Protein AF-A0A7G5N1F8-F1 (afdb_monomer)

Radius of gyration: 11.41 Å; Cα contacts (8 Å, |Δi|>4): 106; chains: 1; bounding box: 22×28×31 Å

Mean predicted aligned error: 2.94 Å

Structure (mmCIF, N/CA/C/O backbone):
data_AF-A0A7G5N1F8-F1
#
_entry.id   AF-A0A7G5N1F8-F1
#
loop_
_atom_site.group_PDB
_atom_site.id
_atom_site.type_symbol
_atom_site.label_atom_id
_atom_site.label_alt_id
_atom_site.label_comp_id
_atom_site.label_asym_id
_atom_site.label_entity_id
_atom_site.label_seq_id
_atom_site.pdbx_PDB_ins_code
_atom_site.Cartn_x
_atom_site.Cartn_y
_atom_site.Cartn_z
_atom_site.occupancy
_atom_site.B_iso_or_equiv
_atom_site.auth_seq_id
_atom_site.auth_comp_id
_atom_site.auth_asym_id
_atom_site.auth_atom_id
_atom_site.pdbx_PDB_model_num
ATOM 1 N N . MET A 1 1 ? -9.152 5.652 10.888 1.00 93.31 1 MET A N 1
ATOM 2 C CA . MET A 1 1 ? -8.971 5.896 9.436 1.00 93.31 1 MET A CA 1
ATOM 3 C C . MET A 1 1 ? -7.624 5.319 9.073 1.00 93.31 1 MET A C 1
ATOM 5 O O . MET A 1 1 ? -6.741 5.339 9.921 1.00 93.31 1 MET A O 1
ATOM 9 N N . TRP A 1 2 ? -7.438 4.865 7.846 1.00 95.31 2 TRP A N 1
ATOM 10 C CA . TRP A 1 2 ? -6.124 4.450 7.370 1.00 95.31 2 TRP A CA 1
ATOM 11 C C . TRP A 1 2 ? -5.852 4.989 5.970 1.00 95.31 2 TRP A C 1
ATOM 13 O O . TRP A 1 2 ? -6.776 5.368 5.239 1.00 95.31 2 TRP A O 1
ATOM 23 N N . LYS A 1 3 ? -4.569 5.058 5.621 1.00 97.00 3 LYS A N 1
ATOM 24 C CA . LYS A 1 3 ? -4.086 5.427 4.292 1.00 97.00 3 LYS A CA 1
ATOM 25 C C . LYS A 1 3 ? -2.990 4.472 3.838 1.00 97.00 3 LYS A C 1
ATOM 27 O O . LYS A 1 3 ? -2.241 3.973 4.669 1.00 97.00 3 LYS A O 1
ATOM 32 N N . ILE A 1 4 ? -2.890 4.262 2.532 1.00 97.19 4 ILE A N 1
ATOM 33 C CA . ILE A 1 4 ? -1.776 3.555 1.897 1.00 97.19 4 ILE A CA 1
ATOM 34 C C . ILE A 1 4 ? -1.177 4.490 0.859 1.00 97.19 4 ILE A C 1
ATOM 36 O O . ILE A 1 4 ? -1.902 5.001 0.005 1.00 97.19 4 ILE A O 1
ATOM 40 N N . PHE A 1 5 ? 0.124 4.719 0.943 1.00 97.62 5 PHE A N 1
ATOM 41 C CA . PHE A 1 5 ? 0.877 5.573 0.038 1.00 97.62 5 PHE A CA 1
ATOM 42 C C . PHE A 1 5 ? 1.748 4.698 -0.852 1.00 97.62 5 PHE A C 1
ATOM 44 O O . PHE A 1 5 ? 2.757 4.180 -0.387 1.00 97.62 5 PHE A O 1
ATOM 51 N N . PHE A 1 6 ? 1.372 4.549 -2.116 1.00 97.62 6 PHE A N 1
ATOM 52 C CA . PHE A 1 6 ? 2.176 3.872 -3.128 1.00 97.62 6 PHE A CA 1
ATOM 53 C C . PHE A 1 6 ? 3.048 4.892 -3.855 1.00 97.62 6 PHE A C 1
ATOM 55 O O . PHE A 1 6 ? 2.551 5.936 -4.290 1.00 97.62 6 PHE A O 1
ATOM 62 N N . THR A 1 7 ? 4.328 4.573 -4.014 1.00 97.38 7 THR A N 1
ATOM 63 C CA . THR A 1 7 ? 5.279 5.323 -4.838 1.00 97.38 7 THR A CA 1
ATOM 64 C C . THR A 1 7 ? 5.799 4.401 -5.932 1.00 97.38 7 THR A C 1
ATOM 66 O O . THR A 1 7 ? 6.280 3.306 -5.644 1.00 97.38 7 THR A O 1
ATOM 69 N N . TYR A 1 8 ? 5.693 4.828 -7.186 1.00 96.38 8 TYR A N 1
ATOM 70 C CA . TYR A 1 8 ? 6.175 4.081 -8.347 1.00 96.38 8 TYR A CA 1
ATOM 71 C C . TYR A 1 8 ? 7.551 4.591 -8.796 1.00 96.38 8 TYR A C 1
ATOM 73 O O . TYR A 1 8 ? 7.999 5.667 -8.391 1.00 96.38 8 TYR A O 1
ATOM 81 N N . SER A 1 9 ? 8.237 3.817 -9.638 1.00 94.50 9 SER A N 1
ATOM 82 C CA . SER A 1 9 ? 9.599 4.128 -10.104 1.00 94.50 9 SER A CA 1
ATOM 83 C C . SER A 1 9 ? 9.693 5.431 -10.904 1.00 94.50 9 SER A C 1
ATOM 85 O O . SER A 1 9 ? 10.724 6.098 -10.885 1.00 94.50 9 SER A O 1
ATOM 87 N N . ASP A 1 10 ? 8.605 5.834 -11.560 1.00 95.25 10 ASP A N 1
ATOM 88 C CA . ASP A 1 10 ? 8.468 7.114 -12.268 1.00 95.25 10 ASP A CA 1
ATOM 89 C C . ASP A 1 10 ? 8.192 8.303 -11.323 1.00 95.25 10 ASP A C 1
ATOM 91 O O . ASP A 1 10 ? 7.918 9.413 -11.776 1.00 95.25 10 ASP A O 1
ATOM 95 N N . LYS A 1 11 ? 8.271 8.084 -10.002 1.00 92.25 11 LYS A N 1
ATOM 96 C CA . LYS A 1 11 ? 7.928 9.032 -8.928 1.00 92.25 11 LYS A CA 1
ATOM 97 C C . LYS A 1 11 ? 6.444 9.394 -8.861 1.00 92.25 11 LYS A C 1
ATOM 99 O O . LYS A 1 11 ? 6.079 10.237 -8.031 1.00 92.25 11 LYS A O 1
ATOM 104 N N . SER A 1 12 ? 5.584 8.768 -9.667 1.00 95.25 12 SER A N 1
ATOM 105 C CA . SER A 1 12 ? 4.141 8.913 -9.511 1.00 95.25 12 SER A CA 1
ATOM 106 C C . SER A 1 12 ? 3.701 8.324 -8.168 1.00 95.25 12 SER A C 1
ATOM 108 O O . SER A 1 12 ? 4.349 7.444 -7.587 1.00 95.25 12 SER A O 1
ATOM 110 N N . LYS A 1 13 ? 2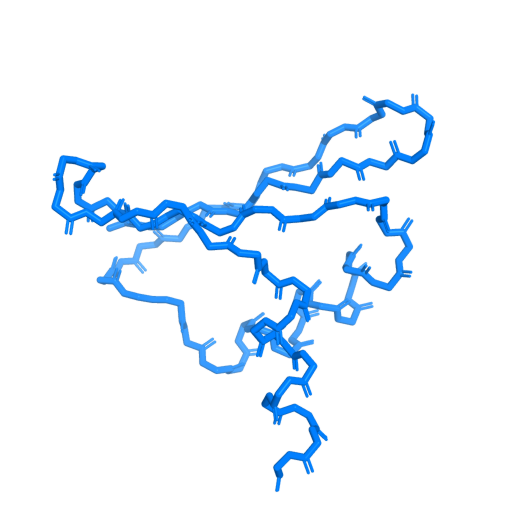.616 8.876 -7.623 1.00 96.56 13 LYS A N 1
ATOM 111 C CA . LYS A 1 13 ? 2.111 8.523 -6.296 1.00 96.56 13 LYS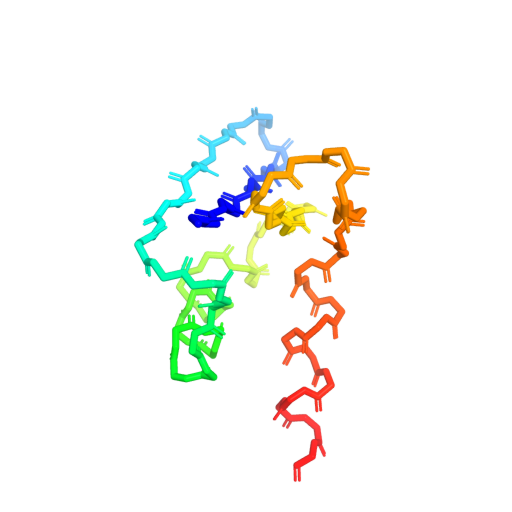 A CA 1
ATOM 112 C C . LYS A 1 13 ? 0.629 8.217 -6.370 1.00 96.56 13 LYS A C 1
ATOM 114 O O . LYS A 1 13 ? -0.133 8.976 -6.964 1.00 96.56 13 LYS A O 1
ATOM 119 N N . LEU A 1 14 ? 0.220 7.151 -5.695 1.00 96.38 14 LEU A N 1
ATOM 120 C CA . LEU A 1 14 ? -1.181 6.804 -5.488 1.00 96.38 14 LEU A CA 1
ATOM 121 C C . LEU A 1 14 ? -1.443 6.731 -3.988 1.00 96.38 14 LEU A C 1
ATOM 123 O O . LEU A 1 14 ? -0.705 6.086 -3.250 1.00 96.38 14 LEU A O 1
ATOM 127 N N . THR A 1 15 ? -2.502 7.391 -3.528 1.00 97.38 15 THR A N 1
ATOM 128 C CA . THR A 1 15 ? -2.936 7.304 -2.131 1.00 97.38 15 THR A CA 1
ATOM 129 C C . THR A 1 15 ? -4.307 6.659 -2.063 1.00 97.38 15 THR A C 1
ATOM 131 O O . THR A 1 15 ? -5.274 7.199 -2.597 1.00 97.38 15 THR A O 1
ATOM 134 N N . LEU A 1 16 ? -4.399 5.533 -1.362 1.00 96.44 16 LEU A N 1
ATOM 135 C CA . LEU A 1 16 ? -5.672 4.919 -1.002 1.00 96.44 16 LEU A CA 1
ATOM 136 C C . LEU A 1 16 ? -6.036 5.326 0.419 1.00 96.44 16 LEU A C 1
ATOM 138 O O . LEU A 1 16 ? -5.167 5.460 1.279 1.00 96.44 16 LEU A O 1
ATOM 142 N N . THR A 1 17 ? -7.322 5.532 0.675 1.00 95.88 17 THR A N 1
ATOM 143 C CA . THR A 1 17 ? -7.821 5.887 2.006 1.00 95.88 17 THR A CA 1
ATOM 144 C C . THR A 1 17 ? -9.019 5.026 2.353 1.00 95.88 17 THR A C 1
ATOM 146 O O . THR A 1 17 ? -9.800 4.665 1.471 1.00 95.88 17 THR A O 1
ATOM 149 N N . GLY A 1 18 ? -9.182 4.715 3.634 1.00 94.25 18 GLY A N 1
ATOM 150 C CA . GLY A 1 18 ? -10.344 3.982 4.106 1.00 94.25 18 GLY A CA 1
ATOM 151 C C . GLY A 1 18 ? -10.799 4.397 5.493 1.00 94.25 18 GLY A C 1
ATOM 152 O O . GLY A 1 18 ? -10.050 4.941 6.315 1.00 94.25 18 GLY A O 1
ATOM 153 N N . LYS A 1 19 ? -12.087 4.155 5.732 1.00 90.38 19 LYS A N 1
ATOM 154 C CA . LYS A 1 19 ? -12.736 4.344 7.028 1.00 90.38 19 LYS A CA 1
ATOM 155 C C . LYS A 1 19 ? -12.571 3.068 7.861 1.00 90.38 19 LYS A C 1
ATOM 157 O O . LYS A 1 19 ? -12.443 1.983 7.307 1.00 90.38 19 LYS A O 1
ATOM 162 N N . GLY A 1 20 ? -12.576 3.216 9.183 1.00 87.69 20 GLY A N 1
ATOM 163 C CA . GLY A 1 20 ? -12.319 2.121 10.124 1.0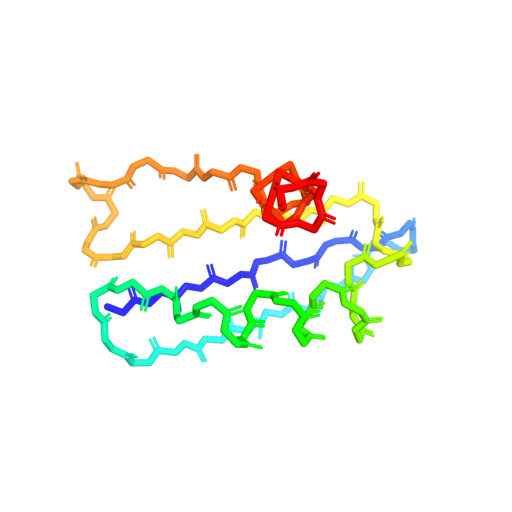0 87.69 20 GLY A CA 1
ATOM 164 C C . GLY A 1 20 ? -10.985 2.258 10.852 1.00 87.69 20 GLY A C 1
ATOM 165 O O . GLY A 1 20 ? -10.196 3.165 10.560 1.00 87.69 20 GLY A O 1
ATOM 166 N N . LYS A 1 21 ? -10.783 1.398 11.854 1.00 85.56 21 LYS A N 1
ATOM 167 C CA . LYS A 1 21 ? -9.565 1.359 12.669 1.00 85.56 21 LYS A CA 1
ATOM 168 C C . LYS A 1 21 ? -8.395 0.842 11.831 1.00 85.56 21 LYS A C 1
ATOM 170 O O . LYS A 1 21 ? -7.427 1.568 11.667 1.00 85.56 21 LYS A O 1
ATOM 175 N N . GLU A 1 22 ? -8.574 -0.304 11.185 1.00 89.62 22 GLU A N 1
ATOM 176 C CA . GLU A 1 22 ? -7.558 -1.001 10.392 1.00 89.62 22 GLU A CA 1
ATOM 177 C C . GLU A 1 22 ? -8.046 -1.344 8.977 1.00 89.62 22 GLU A C 1
ATOM 179 O O . GLU A 1 22 ? -9.242 -1.242 8.668 1.00 89.62 22 GLU A O 1
ATOM 184 N N . ILE A 1 23 ? -7.111 -1.718 8.102 1.00 92.88 23 ILE A N 1
ATOM 185 C CA . ILE A 1 23 ? -7.418 -2.208 6.760 1.00 92.88 23 ILE A CA 1
ATOM 186 C C . ILE A 1 23 ? -7.874 -3.681 6.812 1.00 92.88 23 ILE A C 1
ATOM 188 O O . ILE A 1 23 ? -7.154 -4.525 7.334 1.00 92.88 23 ILE A O 1
ATOM 192 N N . PRO A 1 24 ? -9.045 -4.033 6.250 1.00 93.56 24 PRO A N 1
ATOM 193 C CA . PRO A 1 24 ? -9.483 -5.425 6.161 1.00 93.56 24 PRO A CA 1
ATOM 194 C C . PRO A 1 24 ? -8.561 -6.274 5.276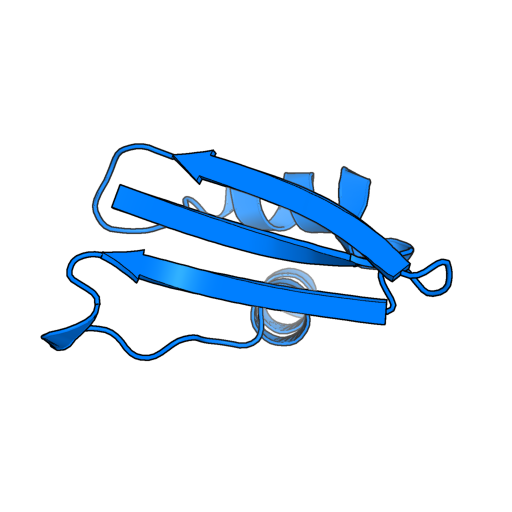 1.00 93.56 24 PRO A C 1
ATOM 196 O O . PRO A 1 24 ? -8.177 -5.821 4.195 1.00 93.56 24 PRO A O 1
ATOM 199 N N . LEU A 1 25 ? -8.333 -7.541 5.648 1.00 92.50 25 LEU A N 1
ATOM 200 C CA . LEU A 1 25 ? -7.519 -8.509 4.886 1.00 92.50 25 LEU A CA 1
ATOM 201 C C . LEU A 1 25 ? -7.879 -8.555 3.393 1.00 92.50 25 LEU A C 1
ATOM 203 O O . LEU A 1 25 ? -7.013 -8.461 2.527 1.00 92.50 25 LEU A O 1
ATOM 207 N N . ARG A 1 26 ? -9.182 -8.579 3.075 1.00 93.38 26 ARG A N 1
ATOM 208 C CA . ARG A 1 26 ? -9.675 -8.559 1.687 1.00 93.38 26 ARG A CA 1
ATOM 209 C C . ARG A 1 26 ? -9.143 -7.365 0.884 1.00 93.38 26 ARG A C 1
ATOM 211 O O . ARG A 1 26 ? -8.878 -7.500 -0.309 1.00 93.38 26 ARG A O 1
ATOM 218 N N . LEU A 1 27 ? -9.028 -6.192 1.511 1.00 95.06 27 LEU A N 1
ATOM 219 C CA . LEU A 1 27 ? -8.504 -4.993 0.857 1.00 95.06 27 LEU A CA 1
ATOM 220 C C . LEU A 1 27 ? -6.981 -5.025 0.738 1.00 95.06 27 LEU A C 1
ATOM 222 O O . LEU A 1 27 ? -6.471 -4.530 -0.262 1.00 95.06 27 LEU A O 1
ATOM 226 N N . ILE A 1 28 ? -6.273 -5.637 1.690 1.00 94.75 28 ILE A N 1
ATOM 227 C CA . ILE A 1 28 ? -4.819 -5.824 1.601 1.00 94.75 28 ILE A CA 1
ATOM 228 C C . ILE A 1 28 ? -4.480 -6.637 0.348 1.00 94.75 28 ILE A C 1
ATOM 230 O O . ILE A 1 28 ? -3.762 -6.142 -0.520 1.00 94.75 28 ILE A O 1
ATOM 234 N N . CYS A 1 29 ? -5.073 -7.825 0.191 1.00 93.81 29 CYS A N 1
ATOM 235 C CA . CYS A 1 29 ? -4.823 -8.680 -0.972 1.00 93.81 29 CYS A CA 1
ATOM 236 C C . CYS A 1 29 ? -5.21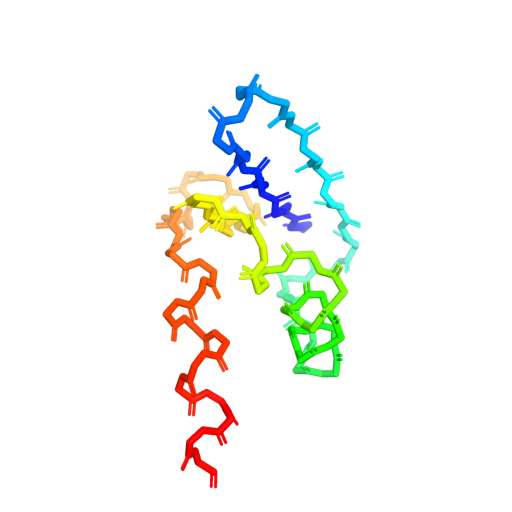5 -7.984 -2.284 1.00 93.81 29 CYS A C 1
ATOM 238 O O . CYS A 1 29 ? -4.464 -8.017 -3.260 1.00 93.81 29 CYS A O 1
ATOM 240 N N . LYS A 1 30 ? -6.377 -7.312 -2.303 1.00 95.44 30 LYS A N 1
ATOM 241 C CA . LYS A 1 30 ? -6.847 -6.577 -3.483 1.00 95.44 30 LYS A CA 1
ATOM 242 C C . LYS A 1 30 ? -5.867 -5.475 -3.885 1.00 95.44 30 LYS A C 1
ATOM 244 O O . LYS A 1 30 ? -5.429 -5.439 -5.028 1.00 95.44 30 LYS A O 1
ATOM 249 N N . TYR A 1 31 ? -5.506 -4.583 -2.967 1.00 96.00 31 TYR A N 1
ATOM 250 C CA . TYR A 1 31 ? -4.653 -3.439 -3.296 1.00 96.00 31 TYR A CA 1
ATOM 251 C C . TYR A 1 31 ? -3.206 -3.831 -3.551 1.00 96.00 31 TYR A C 1
ATOM 253 O O . TYR A 1 31 ? -2.539 -3.186 -4.359 1.00 96.00 31 TYR A O 1
ATOM 261 N N . TYR A 1 32 ? -2.727 -4.902 -2.921 1.00 95.50 32 TYR A N 1
ATOM 262 C CA . TYR A 1 32 ? -1.441 -5.473 -3.281 1.00 95.50 32 TYR A CA 1
ATOM 263 C C . TYR A 1 32 ? -1.437 -5.941 -4.739 1.00 95.50 32 TYR A C 1
ATOM 265 O O . TYR A 1 32 ? -0.558 -5.543 -5.501 1.00 95.50 32 TYR A O 1
ATOM 273 N N . LYS A 1 33 ? -2.454 -6.705 -5.154 1.00 94.06 33 LYS A N 1
ATOM 274 C CA . LYS A 1 33 ? -2.573 -7.195 -6.532 1.00 94.06 33 LYS A CA 1
ATOM 275 C C . LYS A 1 33 ? -2.758 -6.065 -7.550 1.00 94.06 33 LYS A C 1
ATOM 277 O O . LYS A 1 33 ? -2.121 -6.089 -8.599 1.00 94.06 33 LYS A O 1
ATOM 282 N N . ASP A 1 34 ? -3.606 -5.089 -7.234 1.00 95.25 34 ASP A N 1
ATOM 283 C CA . ASP A 1 34 ? -3.967 -4.009 -8.157 1.00 95.25 34 ASP A CA 1
ATOM 284 C C . ASP A 1 34 ? -2.848 -2.955 -8.292 1.00 95.25 34 ASP A C 1
ATOM 286 O O . ASP A 1 34 ? -2.630 -2.426 -9.382 1.00 95.25 34 ASP A O 1
ATOM 290 N N . TYR A 1 35 ? -2.124 -2.655 -7.204 1.00 94.94 35 TYR A N 1
ATOM 291 C CA . TYR A 1 35 ? -1.186 -1.521 -7.138 1.00 94.94 35 TYR A CA 1
ATOM 292 C C . TYR A 1 35 ? 0.195 -1.878 -6.571 1.00 94.94 35 TYR A C 1
ATOM 294 O O . TYR A 1 35 ? 1.205 -1.330 -7.012 1.00 94.94 35 TYR A O 1
ATOM 302 N N . GLY A 1 36 ? 0.261 -2.803 -5.610 1.00 92.00 36 GLY A N 1
ATOM 303 C CA . GLY A 1 36 ? 1.494 -3.170 -4.907 1.00 92.00 36 GLY A CA 1
ATOM 304 C C . GLY A 1 36 ? 2.539 -3.875 -5.775 1.00 92.00 36 GLY A C 1
ATOM 305 O O . GLY A 1 36 ? 3.722 -3.581 -5.636 1.00 92.00 36 GLY A O 1
ATOM 306 N N . ILE A 1 37 ? 2.127 -4.738 -6.714 1.00 91.44 37 ILE A N 1
ATOM 307 C CA . ILE A 1 37 ? 3.052 -5.537 -7.552 1.00 91.44 37 ILE A CA 1
ATOM 308 C C . ILE A 1 37 ? 4.024 -4.659 -8.358 1.00 91.44 37 ILE A C 1
ATOM 310 O O . ILE A 1 37 ? 5.171 -5.039 -8.573 1.00 91.44 37 ILE A O 1
ATOM 314 N N . ARG A 1 38 ? 3.562 -3.497 -8.837 1.00 90.81 38 ARG A N 1
ATOM 315 C CA . ARG A 1 38 ? 4.333 -2.615 -9.733 1.00 90.81 38 ARG A CA 1
ATOM 316 C C . ARG A 1 38 ? 4.908 -1.384 -9.037 1.00 90.81 38 ARG A C 1
ATOM 318 O O . ARG A 1 38 ? 5.577 -0.584 -9.688 1.00 90.81 38 ARG A O 1
ATOM 325 N N . CYS A 1 39 ? 4.608 -1.184 -7.757 1.00 94.50 39 CYS A N 1
ATOM 326 C CA . CYS A 1 39 ? 5.125 -0.036 -7.027 1.00 94.50 39 CYS A CA 1
ATOM 327 C C . CYS A 1 39 ? 6.579 -0.271 -6.592 1.00 94.50 39 CYS A C 1
ATOM 329 O O . CYS A 1 39 ? 7.013 -1.407 -6.411 1.00 94.50 39 CYS A O 1
ATOM 331 N N . ALA A 1 40 ? 7.327 0.817 -6.426 1.00 95.38 40 ALA A N 1
ATOM 332 C CA . ALA A 1 40 ? 8.675 0.776 -5.870 1.00 95.38 40 ALA A CA 1
ATOM 333 C C . ALA A 1 40 ? 8.636 0.685 -4.337 1.00 95.38 40 ALA A C 1
ATOM 335 O O . ALA A 1 40 ? 9.473 0.024 -3.730 1.00 95.38 40 ALA A O 1
ATOM 336 N N . SER A 1 41 ? 7.659 1.342 -3.708 1.00 96.38 41 SER A N 1
ATOM 337 C CA . SER A 1 41 ? 7.418 1.256 -2.269 1.00 96.38 41 SER A CA 1
ATOM 338 C C . SER A 1 41 ? 5.958 1.538 -1.930 1.00 96.38 41 SER A C 1
ATOM 340 O O . SER A 1 41 ? 5.269 2.279 -2.642 1.00 96.38 41 SER A O 1
ATOM 342 N N . ALA A 1 42 ? 5.48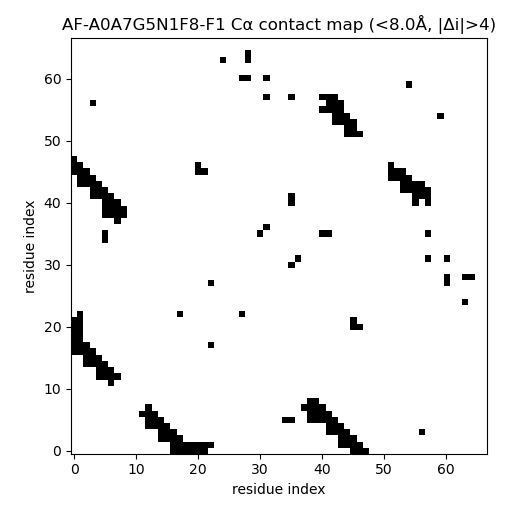2 0.965 -0.823 1.00 97.44 42 ALA A N 1
ATOM 343 C CA . ALA A 1 42 ? 4.156 1.251 -0.295 1.00 97.44 42 ALA A CA 1
ATOM 344 C C . ALA A 1 42 ? 4.166 1.362 1.233 1.00 97.44 42 ALA A C 1
ATOM 346 O O . ALA A 1 42 ? 4.634 0.463 1.925 1.00 97.44 42 ALA A O 1
ATOM 347 N N . VAL A 1 43 ? 3.604 2.450 1.761 1.00 97.81 43 VAL A N 1
ATOM 348 C CA . VAL A 1 43 ? 3.534 2.714 3.206 1.00 97.81 43 VAL A CA 1
ATOM 349 C C . VAL A 1 43 ? 2.083 2.715 3.665 1.00 97.81 43 VAL A C 1
ATOM 351 O O . VAL A 1 43 ? 1.280 3.520 3.190 1.00 97.81 43 VAL A O 1
ATOM 354 N N . TYR A 1 44 ? 1.748 1.850 4.613 1.00 97.12 44 TYR A N 1
ATOM 355 C CA . TYR A 1 44 ? 0.480 1.854 5.331 1.00 97.12 44 TYR A CA 1
ATOM 356 C C . TYR A 1 44 ? 0.573 2.748 6.571 1.00 97.12 44 TYR A C 1
ATOM 358 O O . TYR A 1 44 ? 1.513 2.656 7.351 1.00 97.12 44 TYR A O 1
ATOM 366 N N . GLN A 1 45 ? -0.417 3.612 6.772 1.00 96.38 45 GLN A N 1
ATOM 367 C CA . GLN A 1 45 ? -0.519 4.477 7.942 1.00 96.38 45 GLN A CA 1
ATOM 368 C C . GLN A 1 45 ? -1.924 4.405 8.525 1.00 96.38 45 GLN A C 1
ATOM 370 O O . GLN A 1 45 ? -2.898 4.859 7.911 1.00 96.38 45 GLN A O 1
ATOM 375 N N . GLN A 1 46 ? -2.010 3.938 9.763 1.00 95.75 46 GLN A N 1
ATOM 376 C CA . GLN A 1 46 ? -3.220 4.019 10.567 1.00 95.75 46 GLN A CA 1
ATOM 377 C C . GLN A 1 46 ? -3.290 5.349 11.326 1.00 95.75 46 GLN A C 1
ATOM 379 O O . GLN A 1 46 ? -2.277 5.937 11.694 1.00 95.75 46 GLN A O 1
ATOM 384 N N . TYR A 1 47 ? -4.503 5.856 11.530 1.00 92.12 47 TYR A N 1
ATOM 385 C CA . TYR A 1 47 ? -4.763 7.082 12.275 1.00 92.12 47 TYR A CA 1
ATOM 386 C C . TYR A 1 47 ? -5.531 6.778 13.563 1.00 92.12 47 TYR A C 1
ATOM 388 O O . TYR A 1 47 ? -6.452 5.955 13.526 1.00 92.12 47 TYR A O 1
ATOM 396 N N . PRO A 1 48 ? -5.256 7.518 14.649 1.00 92.12 48 PRO A N 1
ATOM 397 C CA . PRO A 1 48 ? -4.391 8.709 14.722 1.00 92.12 48 PRO A CA 1
ATOM 398 C C . PRO A 1 48 ? -2.881 8.402 14.644 1.00 92.12 48 PRO A C 1
ATOM 400 O O . PRO A 1 48 ? -2.407 7.434 15.225 1.00 92.12 48 PRO A O 1
ATOM 403 N N . LYS A 1 49 ? -2.119 9.251 13.931 1.00 91.19 49 LYS A N 1
ATOM 404 C CA . LYS A 1 49 ? -0.678 9.041 13.662 1.00 91.19 49 LYS A CA 1
ATOM 405 C C . LYS A 1 49 ? 0.184 8.949 14.921 1.00 91.19 49 LYS A C 1
ATOM 407 O O . LYS A 1 49 ? 1.191 8.266 14.917 1.00 91.19 49 LYS A O 1
ATOM 412 N N . LYS A 1 50 ? -0.203 9.665 15.979 1.00 92.12 50 LYS A N 1
ATOM 413 C CA . LYS A 1 50 ? 0.543 9.706 17.243 1.00 92.12 50 LYS A CA 1
ATOM 414 C C . LYS A 1 50 ? 0.596 8.342 17.945 1.00 92.12 50 LYS A C 1
ATOM 416 O O . LYS A 1 50 ? 1.536 8.087 18.677 1.00 92.12 50 LYS A O 1
ATOM 421 N N . ASP A 1 51 ? -0.415 7.502 17.710 1.00 91.88 51 ASP A N 1
ATOM 422 C CA . ASP A 1 51 ? -0.591 6.216 18.390 1.00 91.88 51 ASP A CA 1
ATOM 423 C C . ASP A 1 51 ? -0.257 5.028 17.470 1.00 91.88 51 ASP A C 1
ATOM 425 O O . ASP A 1 51 ? -0.365 3.881 17.888 1.00 91.88 51 ASP A O 1
ATOM 429 N N . ASN A 1 52 ? 0.061 5.275 16.193 1.00 92.00 52 ASN A N 1
ATOM 430 C CA . ASN A 1 52 ? 0.248 4.222 15.197 1.00 92.00 52 ASN A CA 1
ATOM 431 C C . ASN A 1 52 ? 1.412 4.577 14.271 1.00 92.00 52 ASN A C 1
ATOM 433 O O . ASN A 1 52 ? 1.333 5.546 13.509 1.00 92.00 52 ASN A O 1
ATOM 437 N N . GLU A 1 53 ? 2.468 3.774 14.303 1.00 94.44 53 GLU A N 1
ATOM 438 C CA . GLU A 1 53 ? 3.614 3.946 13.416 1.00 94.44 53 GLU A CA 1
ATOM 439 C C . GLU A 1 53 ? 3.275 3.536 11.972 1.00 94.44 53 GLU A C 1
ATOM 441 O O . GLU A 1 53 ? 2.433 2.658 11.750 1.00 94.44 53 GLU A O 1
ATOM 446 N N . PRO A 1 54 ? 3.887 4.184 10.965 1.00 95.75 54 PRO A N 1
ATOM 447 C CA . PRO A 1 54 ? 3.781 3.738 9.583 1.00 95.75 54 PRO A CA 1
ATOM 448 C C . PRO A 1 54 ? 4.409 2.349 9.413 1.00 95.75 54 PRO A C 1
ATOM 450 O O . PRO A 1 54 ? 5.459 2.055 9.977 1.00 95.75 54 PRO A O 1
ATOM 453 N N . GLN A 1 55 ? 3.784 1.511 8.593 1.00 95.75 55 GLN A N 1
ATOM 454 C CA . GLN A 1 55 ? 4.224 0.145 8.309 1.00 95.75 55 GLN A CA 1
ATOM 455 C C . GLN A 1 55 ? 4.465 -0.040 6.810 1.00 95.75 55 GLN A C 1
ATOM 457 O O . GLN A 1 55 ? 3.827 0.618 5.985 1.00 95.75 55 GLN A O 1
ATOM 462 N N . ASP A 1 56 ? 5.358 -0.958 6.442 1.00 96.69 56 ASP A N 1
ATOM 463 C CA . ASP A 1 56 ? 5.527 -1.358 5.044 1.00 96.69 56 ASP A CA 1
ATOM 464 C C . ASP A 1 56 ? 4.321 -2.198 4.598 1.00 96.69 56 ASP A C 1
ATOM 466 O O . ASP A 1 56 ? 4.032 -3.265 5.149 1.00 96.69 56 ASP A O 1
ATOM 470 N N . PHE A 1 57 ? 3.579 -1.688 3.614 1.00 96.81 57 PHE A N 1
ATOM 471 C CA . PHE A 1 57 ? 2.372 -2.350 3.125 1.00 96.81 57 PHE A CA 1
ATOM 472 C C . PHE A 1 57 ? 2.690 -3.593 2.284 1.00 96.81 57 PHE A C 1
ATOM 474 O O . PHE A 1 57 ? 1.908 -4.545 2.290 1.00 96.81 57 PHE A O 1
ATOM 481 N N . LEU A 1 58 ? 3.813 -3.605 1.559 1.00 95.69 58 LEU A N 1
ATOM 482 C CA . LEU A 1 58 ? 4.192 -4.740 0.714 1.00 95.69 58 LEU A CA 1
ATOM 483 C C . LEU A 1 58 ? 4.589 -5.933 1.569 1.00 95.69 58 LEU A C 1
ATOM 485 O O . LEU A 1 58 ? 4.160 -7.048 1.284 1.00 95.69 58 LEU A O 1
ATOM 489 N N . GLU A 1 59 ? 5.356 -5.689 2.627 1.00 95.38 59 GLU A N 1
ATOM 490 C CA . GLU A 1 59 ? 5.741 -6.719 3.589 1.00 95.38 59 GLU A CA 1
ATOM 491 C C . GLU A 1 59 ? 4.519 -7.298 4.310 1.00 95.38 59 GLU A C 1
ATOM 493 O O . GLU A 1 59 ? 4.366 -8.514 4.411 1.00 95.38 59 GLU A O 1
ATOM 498 N N . MET A 1 60 ? 3.603 -6.431 4.755 1.00 94.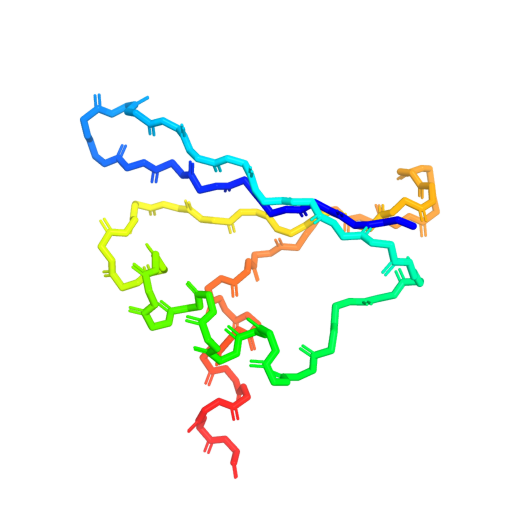12 60 MET A N 1
ATOM 499 C CA . MET A 1 60 ? 2.339 -6.853 5.363 1.00 94.12 60 MET A CA 1
ATOM 500 C C . MET A 1 60 ? 1.529 -7.748 4.416 1.00 94.12 60 MET A C 1
ATOM 502 O O . MET A 1 60 ? 1.043 -8.799 4.824 1.00 94.12 60 MET A O 1
ATOM 506 N N . ALA A 1 61 ? 1.392 -7.346 3.150 1.00 94.50 61 ALA A N 1
ATOM 507 C CA . ALA A 1 61 ? 0.642 -8.112 2.165 1.00 94.50 61 ALA A CA 1
ATOM 508 C C . ALA A 1 61 ? 1.312 -9.447 1.809 1.00 94.50 61 ALA A C 1
ATOM 510 O O . ALA A 1 61 ? 0.601 -10.432 1.630 1.00 94.50 61 ALA A O 1
ATOM 511 N N . ARG A 1 62 ? 2.650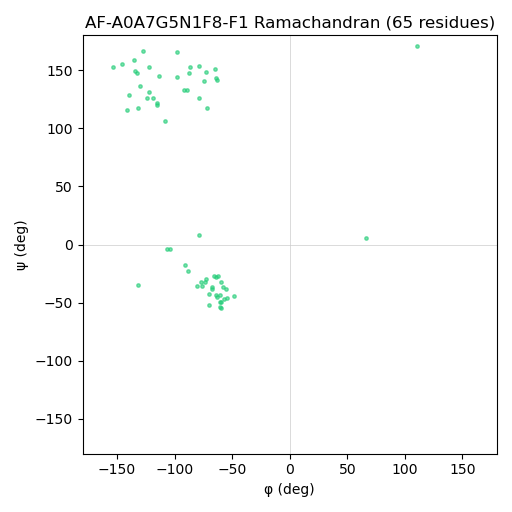 -9.491 1.720 1.00 92.62 62 ARG A N 1
ATOM 512 C CA . ARG A 1 62 ? 3.411 -10.726 1.461 1.00 92.62 62 ARG A CA 1
ATOM 513 C C . ARG A 1 62 ? 3.158 -11.777 2.531 1.00 92.62 62 ARG A C 1
ATOM 515 O O . ARG A 1 62 ? 2.755 -12.874 2.172 1.00 92.62 62 ARG A O 1
ATOM 522 N N . LYS A 1 63 ? 3.269 -11.408 3.810 1.00 93.25 63 LYS A N 1
ATOM 523 C CA . LYS A 1 63 ? 3.002 -12.322 4.936 1.00 93.25 63 LYS A CA 1
ATOM 524 C C . LYS A 1 63 ? 1.614 -12.955 4.844 1.00 93.25 63 LYS A C 1
ATOM 526 O O . LYS A 1 63 ? 1.488 -14.165 4.908 1.00 93.25 63 LYS A O 1
ATOM 531 N N . ILE A 1 64 ? 0.598 -12.141 4.558 1.00 91.38 64 ILE A N 1
ATOM 532 C CA . ILE A 1 64 ? -0.794 -12.602 4.431 1.00 91.38 64 ILE A CA 1
ATOM 533 C C . ILE A 1 64 ? -1.014 -13.541 3.234 1.00 91.38 64 ILE A C 1
ATOM 535 O O . ILE A 1 64 ? -1.964 -14.312 3.248 1.00 91.38 64 ILE A O 1
ATOM 539 N N . MET A 1 65 ? -0.217 -13.438 2.166 1.00 84.75 65 MET A N 1
ATOM 540 C CA . MET A 1 65 ? -0.349 -14.325 0.999 1.00 84.75 65 MET A CA 1
ATOM 541 C C . MET A 1 65 ? 0.515 -15.587 1.097 1.00 84.75 65 MET A C 1
ATOM 543 O O . MET A 1 65 ? 0.306 -16.506 0.307 1.00 84.75 65 MET A O 1
ATOM 547 N N . GLU A 1 66 ? 1.514 -15.591 1.979 1.00 83.81 66 GLU A N 1
ATOM 548 C CA . GLU A 1 66 ? 2.376 -16.744 2.255 1.00 83.81 66 G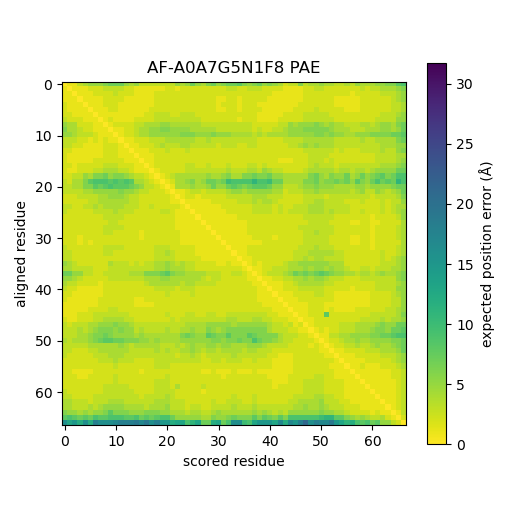LU A CA 1
ATOM 549 C C . GLU A 1 66 ? 1.806 -17.652 3.361 1.00 83.81 66 GLU A C 1
ATOM 551 O O . GLU A 1 66 ? 2.142 -18.836 3.390 1.00 83.81 66 GLU A O 1
ATOM 556 N N . GLU A 1 67 ? 0.939 -17.115 4.230 1.00 64.75 67 GLU A N 1
ATOM 557 C CA . GLU A 1 67 ? 0.085 -17.857 5.179 1.00 64.75 67 GLU A CA 1
ATOM 558 C C . GLU A 1 67 ? -1.163 -18.467 4.514 1.00 64.75 67 GLU A C 1
ATOM 560 O O . GLU A 1 67 ? -1.507 -19.618 4.876 1.00 64.75 67 GLU A O 1
#

Nearest PDB structures (foldseek):
  7bpm-assembly1_A  TM=5.248E-01  e=2.859E-01  synthetic construct
  5i8j-assembly1_B  TM=4.049E-01  e=9.856E-01  Escherichia phage RB69
  1ogw-assembly1_A  TM=4.288E-01  e=1.555E+00  Homo sapiens
  8cmr-assembly1_B  TM=4.207E-01  e=2.018E+00  Homo sapiens
  4pij-assembly2_B  TM=4.029E-01  e=1.771E+00  Homo sapiens

Organism: NCBI:txid33035

pLDDT: mean 93.62, std 4.63, range [64.75, 97.81]

Secondary structure (DSSP, 8-state):
-EEEEEE-TTS-EEEEEESSSS--HHHHHHHHHHTGGG-SEEEEEESSGGGS--EEHHHHHHHHHH-

Solvent-accessible surface area (backbone atoms only — not comparable to full-atom values): 3824 Å² total; per-residue (Å²): 51,33,37,36,43,35,33,31,86,88,69,48,74,49,76,49,74,47,81,49,68,67,85,54,69,74,54,43,57,48,48,35,69,77,51,47,77,74,34,70,46,40,40,32,35,39,47,63,63,93,85,31,74,74,41,58,39,58,62,55,38,48,53,65,73,75,106

Foldseek 3Di:
DKKKWFAAPVRDIDIDDDDDQDDDLVVLLVCCVVGVVGTPFMWMAGPPNVVTPIDTSNVVSVVSVVD

Sequence (67 aa):
MWKIFFTYSDKSKLTLTGKGKEIPLRLICKYYKDYGIRCASAVYQQYPKKDNEPQDFLEMARKIMEE